Protein AF-A0A7X9FEA0-F1 (afdb_monomer)

Structure (mmCIF, N/CA/C/O backbone):
data_AF-A0A7X9FEA0-F1
#
_entry.id   AF-A0A7X9FEA0-F1
#
loop_
_atom_site.group_PDB
_atom_site.id
_atom_site.type_symbol
_atom_site.label_atom_id
_atom_site.label_alt_id
_atom_site.label_comp_id
_atom_site.label_asym_id
_atom_site.label_entity_id
_atom_site.label_seq_id
_atom_site.pdbx_PDB_ins_code
_atom_site.Cartn_x
_atom_site.Cartn_y
_atom_site.Cartn_z
_atom_site.occupancy
_atom_site.B_iso_or_equiv
_atom_site.auth_seq_id
_atom_site.auth_comp_id
_atom_site.auth_asym_id
_atom_site.auth_atom_id
_atom_site.pdbx_PDB_model_num
ATOM 1 N N . MET A 1 1 ? 1.016 -10.503 10.203 1.00 62.09 1 MET A N 1
ATOM 2 C CA . MET A 1 1 ? 0.567 -9.404 11.092 1.00 62.09 1 MET A CA 1
ATOM 3 C C . MET A 1 1 ? 0.680 -8.051 10.406 1.00 62.09 1 MET A C 1
ATOM 5 O O . MET A 1 1 ? -0.336 -7.393 10.295 1.00 62.09 1 MET A O 1
ATOM 9 N N . GLN A 1 2 ? 1.850 -7.650 9.899 1.00 76.12 2 GLN A N 1
ATOM 10 C CA . GLN A 1 2 ? 2.017 -6.347 9.227 1.00 76.12 2 GLN A CA 1
ATOM 11 C C . GLN A 1 2 ? 1.149 -6.171 7.979 1.00 76.12 2 GLN A C 1
ATOM 13 O O . GLN A 1 2 ? 0.553 -5.117 7.815 1.00 76.12 2 GLN A O 1
ATOM 18 N N . ASP A 1 3 ? 0.998 -7.224 7.176 1.00 82.25 3 ASP A N 1
ATOM 19 C CA . ASP A 1 3 ? 0.080 -7.232 6.031 1.00 82.25 3 ASP A CA 1
ATOM 20 C C . ASP A 1 3 ? -1.363 -6.866 6.435 1.00 82.25 3 ASP A C 1
ATOM 22 O O . ASP A 1 3 ? -1.995 -6.020 5.815 1.00 82.25 3 ASP A O 1
ATOM 26 N N . ARG A 1 4 ? -1.839 -7.370 7.583 1.00 89.94 4 ARG A N 1
ATOM 27 C CA . ARG A 1 4 ? -3.163 -7.013 8.123 1.00 89.94 4 ARG A CA 1
ATOM 28 C C . ARG A 1 4 ? -3.251 -5.553 8.556 1.00 89.94 4 ARG A C 1
ATOM 30 O O . ARG A 1 4 ? -4.278 -4.920 8.350 1.00 89.94 4 ARG A O 1
ATOM 37 N N . ILE A 1 5 ? -2.184 -5.010 9.143 1.00 91.25 5 ILE A N 1
ATOM 38 C CA . ILE A 1 5 ? -2.122 -3.586 9.504 1.00 91.25 5 ILE A CA 1
ATOM 39 C C . ILE A 1 5 ? -2.152 -2.732 8.232 1.00 91.25 5 ILE A C 1
ATOM 41 O O . ILE A 1 5 ? -2.882 -1.745 8.189 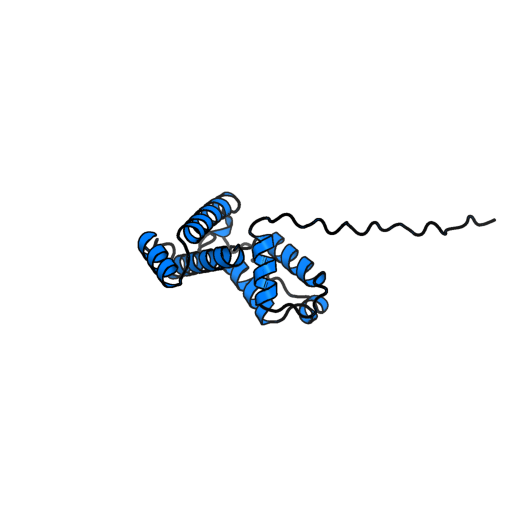1.00 91.25 5 ILE A O 1
ATOM 45 N N . LEU A 1 6 ? -1.425 -3.129 7.182 1.00 90.56 6 LEU A N 1
ATOM 46 C CA . LEU A 1 6 ? -1.459 -2.448 5.888 1.00 90.56 6 LEU A CA 1
ATOM 47 C C . LEU A 1 6 ? -2.860 -2.475 5.272 1.00 90.56 6 LEU A C 1
ATOM 49 O O . LEU A 1 6 ? -3.318 -1.454 4.770 1.00 90.56 6 LEU A O 1
ATOM 53 N N . GLU A 1 7 ? -3.564 -3.604 5.340 1.00 92.12 7 GLU A N 1
ATOM 54 C CA . GLU A 1 7 ? -4.946 -3.702 4.858 1.00 92.12 7 GLU A CA 1
ATOM 55 C C . GLU A 1 7 ? -5.879 -2.728 5.584 1.00 92.12 7 GLU A C 1
ATOM 57 O O . GLU A 1 7 ? -6.656 -2.027 4.930 1.00 92.12 7 GLU A O 1
ATOM 62 N N . ILE A 1 8 ? -5.749 -2.608 6.910 1.00 93.75 8 ILE A N 1
ATOM 63 C CA . ILE A 1 8 ? -6.498 -1.618 7.692 1.00 93.75 8 ILE A CA 1
ATOM 64 C C . ILE A 1 8 ? -6.130 -0.202 7.242 1.00 93.75 8 ILE A C 1
ATOM 66 O O . ILE A 1 8 ? -7.011 0.601 6.959 1.00 93.75 8 ILE A O 1
ATOM 70 N N . VAL A 1 9 ? -4.842 0.115 7.120 1.00 91.75 9 VAL A N 1
ATOM 71 C CA . VAL A 1 9 ? -4.368 1.435 6.676 1.00 91.75 9 VAL A CA 1
ATOM 72 C C . VAL A 1 9 ? -4.924 1.798 5.295 1.00 91.75 9 VAL A C 1
ATOM 74 O O . VAL A 1 9 ? -5.406 2.913 5.093 1.00 91.75 9 VAL A O 1
ATOM 77 N N . VAL A 1 10 ? -4.900 0.861 4.345 1.00 91.31 10 VAL A N 1
ATOM 78 C CA . VAL A 1 10 ? -5.461 1.054 3.001 1.00 91.31 10 VAL A CA 1
ATOM 79 C C . VAL A 1 10 ? -6.966 1.302 3.077 1.00 91.31 10 VAL A C 1
ATOM 81 O O . VAL A 1 10 ? -7.462 2.208 2.404 1.00 91.31 10 VAL A O 1
ATOM 84 N N . TYR A 1 11 ? -7.690 0.552 3.912 1.00 92.12 11 TYR A N 1
ATOM 85 C CA . TYR A 1 11 ? -9.113 0.786 4.158 1.00 92.12 11 TYR A CA 1
ATOM 86 C C . TYR A 1 11 ? -9.370 2.202 4.689 1.00 92.12 11 TYR A C 1
ATOM 88 O O . TYR A 1 11 ? -10.163 2.939 4.102 1.00 92.12 11 TYR A O 1
ATOM 96 N N . LEU A 1 12 ? -8.647 2.613 5.737 1.00 89.69 12 LEU A N 1
ATOM 97 C CA . LEU A 1 12 ? -8.781 3.939 6.345 1.00 89.69 12 LEU A CA 1
ATOM 98 C C . LEU A 1 12 ? -8.528 5.059 5.322 1.00 89.69 12 LEU A C 1
ATOM 100 O O . LEU A 1 12 ? -9.299 6.016 5.250 1.00 89.69 12 LEU A O 1
ATOM 104 N N . MET A 1 13 ? -7.488 4.925 4.494 1.00 86.12 13 MET A N 1
ATOM 105 C CA . MET A 1 13 ? -7.158 5.920 3.467 1.00 86.12 13 MET A CA 1
ATOM 106 C C . MET A 1 13 ? -8.194 6.004 2.348 1.00 86.12 13 MET A C 1
ATOM 108 O O . MET A 1 13 ? -8.484 7.100 1.864 1.00 86.12 13 MET A O 1
ATOM 112 N N . ASN A 1 14 ? -8.762 4.872 1.928 1.00 88.00 14 ASN A N 1
ATOM 113 C CA . ASN A 1 14 ? -9.837 4.868 0.936 1.00 88.00 14 ASN A CA 1
ATOM 114 C C . ASN A 1 14 ? -11.073 5.590 1.474 1.00 88.00 14 ASN A C 1
ATOM 116 O O . ASN A 1 14 ? -11.580 6.491 0.811 1.00 88.00 14 ASN A O 1
ATOM 120 N N . GLN A 1 15 ? -11.489 5.267 2.700 1.00 85.81 15 GLN A N 1
ATOM 121 C CA . GLN A 1 15 ? -12.619 5.927 3.350 1.00 85.81 15 GLN A CA 1
ATOM 122 C C . GLN A 1 15 ? -12.390 7.440 3.493 1.00 85.81 15 GLN A C 1
ATOM 124 O O . GLN A 1 15 ? -13.255 8.245 3.152 1.00 85.81 15 GLN A O 1
ATOM 129 N N . LEU A 1 16 ? -11.191 7.863 3.902 1.00 80.38 16 LEU A N 1
ATOM 130 C CA . LEU A 1 16 ? -10.872 9.287 4.022 1.00 80.38 16 LEU A CA 1
ATOM 131 C C . LEU A 1 16 ? -10.952 10.031 2.676 1.00 80.38 16 LEU A C 1
ATOM 133 O O . LEU A 1 16 ? -11.434 11.167 2.617 1.00 80.38 16 LEU A O 1
ATOM 137 N N . ASN A 1 17 ? -10.514 9.386 1.590 1.00 78.44 17 ASN A N 1
ATOM 138 C CA . ASN A 1 17 ? -10.607 9.928 0.235 1.00 78.44 17 ASN A CA 1
ATOM 139 C C . ASN A 1 17 ? -12.055 10.004 -0.274 1.00 78.44 17 ASN A C 1
ATOM 141 O O . ASN A 1 17 ? -12.432 11.011 -0.880 1.00 78.44 17 ASN A O 1
ATOM 145 N N . GLU A 1 18 ? -12.864 8.969 -0.033 1.00 80.44 18 GLU A N 1
ATOM 146 C CA . GLU A 1 18 ? -14.275 8.908 -0.443 1.00 80.44 18 GLU A CA 1
ATOM 147 C C . GLU A 1 18 ? -15.111 9.992 0.243 1.00 80.44 18 GLU A C 1
ATOM 149 O O . GLU A 1 18 ? -15.919 10.667 -0.400 1.00 80.44 18 GLU A O 1
ATOM 154 N N . HIS A 1 19 ? -14.846 10.239 1.524 1.00 74.44 19 HIS A N 1
ATOM 155 C CA . HIS A 1 19 ? -15.568 11.221 2.327 1.00 74.44 19 HIS A CA 1
ATOM 156 C C . HIS A 1 19 ? -14.976 12.642 2.265 1.00 74.44 19 HIS A C 1
ATOM 158 O O . HIS A 1 19 ? -15.375 13.509 3.040 1.00 74.44 19 HIS A O 1
ATOM 164 N N . GLN A 1 20 ? -14.072 12.927 1.317 1.00 64.31 20 GLN A N 1
ATOM 165 C CA . GLN A 1 20 ? -13.441 14.246 1.119 1.00 64.31 20 GLN A CA 1
ATOM 166 C C . GLN A 1 20 ? -12.767 14.814 2.381 1.00 64.31 20 GLN A C 1
ATOM 168 O O . GLN A 1 20 ? -12.786 16.022 2.612 1.00 64.31 20 GLN A O 1
ATOM 173 N N . GLY A 1 21 ? -12.182 13.957 3.217 1.00 59.28 21 GLY A N 1
ATOM 174 C CA . GLY A 1 21 ? -11.592 14.382 4.485 1.00 59.28 21 GLY A CA 1
ATOM 175 C C . GLY A 1 21 ? -12.606 14.631 5.608 1.00 59.28 21 GLY A C 1
ATOM 176 O O . 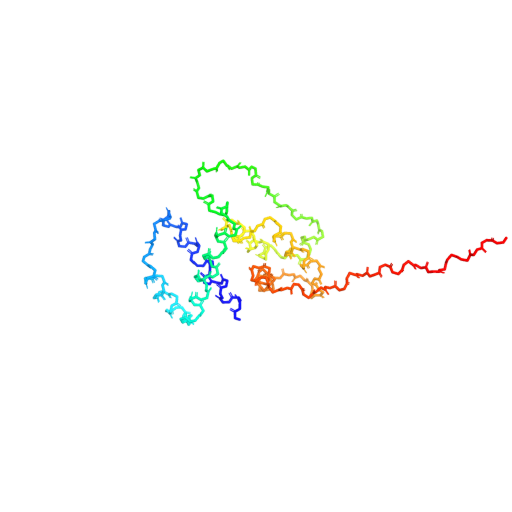GLY A 1 21 ? -12.187 14.977 6.712 1.00 59.28 21 GLY A O 1
ATOM 177 N N . ASN A 1 22 ? -13.913 14.434 5.378 1.00 58.06 22 ASN A N 1
ATOM 178 C CA . ASN A 1 22 ? -14.854 14.313 6.486 1.00 58.06 22 ASN A CA 1
ATOM 179 C C . ASN A 1 22 ? -14.548 13.014 7.220 1.00 58.06 22 ASN A C 1
ATOM 181 O O . ASN A 1 22 ? -14.571 11.931 6.636 1.00 58.06 22 ASN A O 1
ATOM 185 N N . LEU A 1 23 ? -14.261 13.142 8.509 1.00 56.97 23 LEU A N 1
ATOM 186 C CA . LEU A 1 23 ? -14.074 12.002 9.383 1.00 56.97 23 LEU A CA 1
ATOM 187 C C . LEU A 1 23 ? -15.432 11.305 9.518 1.00 56.97 23 LEU A C 1
ATOM 189 O O . LEU A 1 23 ? -16.291 11.755 10.279 1.00 56.97 23 LEU A O 1
ATOM 193 N N . VAL A 1 24 ? -15.628 10.214 8.772 1.00 63.56 24 VAL A N 1
ATOM 194 C CA . VAL A 1 24 ? -16.516 9.133 9.224 1.00 63.56 24 VAL A CA 1
ATOM 195 C C . VAL A 1 24 ? -16.146 8.859 10.676 1.00 63.56 24 VAL A C 1
ATOM 197 O O . VAL A 1 24 ? -14.961 8.920 11.027 1.00 63.56 24 VAL A O 1
ATOM 200 N N . SER A 1 25 ? -17.141 8.640 11.539 1.00 72.81 25 SER A N 1
ATOM 201 C CA . SER A 1 25 ? -16.849 8.441 12.956 1.00 72.81 25 SER A CA 1
AT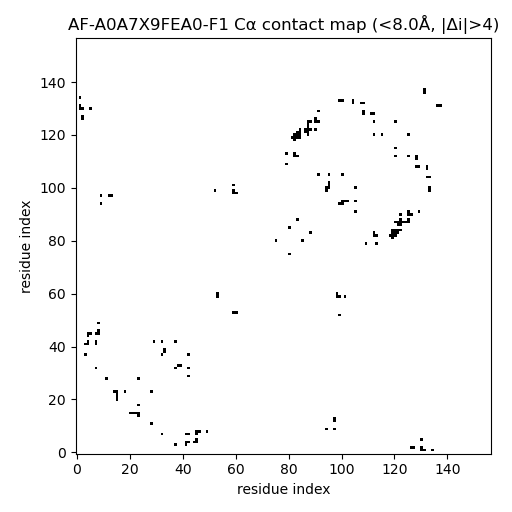OM 202 C C . SER A 1 25 ? -15.823 7.318 13.089 1.00 72.81 25 SER A C 1
ATOM 204 O O . SER A 1 25 ? -16.010 6.235 12.536 1.00 72.81 25 SER A O 1
ATOM 206 N N . ILE A 1 26 ? -14.727 7.571 13.811 1.00 75.75 26 ILE A N 1
ATOM 207 C CA . ILE A 1 26 ? -13.694 6.561 14.089 1.00 75.75 26 ILE A CA 1
ATOM 208 C C . ILE A 1 26 ? -14.345 5.289 14.657 1.00 75.75 26 ILE A C 1
ATOM 210 O O . ILE A 1 26 ? -13.899 4.182 14.358 1.00 75.75 26 ILE A O 1
ATOM 214 N N . ASP A 1 27 ? -15.441 5.446 15.407 1.00 79.94 27 ASP A N 1
ATOM 215 C CA . ASP A 1 27 ? -16.240 4.344 15.939 1.00 79.94 27 ASP A CA 1
ATOM 216 C C . ASP A 1 27 ? -16.931 3.513 14.845 1.00 79.94 27 ASP A C 1
ATOM 218 O O . ASP A 1 27 ? -16.956 2.288 14.945 1.00 79.94 27 ASP A O 1
ATOM 222 N N . GLU A 1 28 ? -17.454 4.145 13.789 1.00 85.81 28 GLU A N 1
ATOM 223 C CA . GLU A 1 28 ? -18.081 3.451 12.653 1.00 85.81 28 GLU A CA 1
ATOM 224 C C . GLU A 1 28 ? -17.031 2.664 11.863 1.00 85.81 28 GLU A C 1
ATOM 226 O O . GLU A 1 28 ? -17.182 1.461 11.659 1.00 85.81 28 GLU A O 1
ATOM 231 N N . MET A 1 29 ? -15.901 3.298 11.537 1.00 87.44 29 MET A N 1
ATOM 232 C CA . MET A 1 29 ? -14.799 2.629 10.835 1.00 87.44 29 MET A CA 1
ATOM 233 C C . MET A 1 29 ? -14.233 1.455 11.647 1.00 87.44 29 MET A C 1
ATOM 235 O O . MET A 1 29 ? -13.933 0.395 11.100 1.00 87.44 29 MET A O 1
ATOM 239 N N . SER A 1 30 ? -14.101 1.627 12.965 1.00 89.00 30 SER A N 1
ATOM 240 C CA . SER A 1 30 ? -13.634 0.571 13.866 1.00 89.00 30 SER A CA 1
ATOM 241 C C . SER A 1 30 ? -14.640 -0.578 13.963 1.00 89.00 30 SER A C 1
ATOM 243 O O . SER A 1 30 ? -14.236 -1.740 14.011 1.00 89.00 30 SER A O 1
ATOM 245 N N . ALA A 1 31 ? -15.945 -0.286 13.967 1.00 90.00 31 ALA A N 1
ATOM 246 C CA . ALA A 1 31 ? -16.992 -1.304 13.945 1.00 90.00 31 ALA A CA 1
ATOM 247 C C . ALA A 1 31 ? -16.966 -2.120 12.643 1.00 90.00 31 ALA A C 1
ATOM 249 O O . ALA A 1 31 ? -17.027 -3.352 12.698 1.00 90.00 31 ALA A O 1
ATOM 250 N N . ASP A 1 32 ? -16.786 -1.460 11.497 1.00 91.75 32 ASP A N 1
ATOM 251 C CA . ASP A 1 32 ? -16.647 -2.126 10.201 1.00 91.75 32 ASP A CA 1
ATOM 252 C C . ASP A 1 32 ? -15.425 -3.048 10.182 1.00 91.75 32 ASP A C 1
ATOM 254 O O . ASP A 1 32 ? -15.545 -4.231 9.861 1.00 91.75 32 ASP A O 1
ATOM 258 N N . LEU A 1 33 ? -14.261 -2.560 10.618 1.00 93.44 33 LEU A N 1
ATOM 259 C CA . LEU A 1 33 ? -13.029 -3.353 10.692 1.00 93.44 33 LEU A CA 1
ATOM 260 C C . LEU A 1 33 ? -13.171 -4.569 11.624 1.00 93.44 33 LEU A C 1
ATOM 262 O O . LEU A 1 33 ? -12.725 -5.670 11.292 1.00 93.44 33 LEU A O 1
ATOM 266 N N . ARG A 1 34 ? -13.853 -4.417 12.764 1.00 94.12 34 ARG A N 1
ATOM 267 C CA . ARG A 1 34 ? -14.179 -5.551 13.645 1.00 94.12 34 ARG A CA 1
ATOM 268 C C . ARG A 1 34 ? -15.072 -6.571 12.943 1.00 94.12 34 ARG A C 1
ATOM 270 O O . ARG A 1 34 ? -14.838 -7.770 13.075 1.00 94.12 34 ARG A O 1
ATOM 277 N N . SER A 1 35 ? -16.059 -6.116 12.167 1.00 94.19 35 SER A N 1
ATOM 278 C CA . SER A 1 35 ? -16.944 -7.001 11.393 1.00 94.19 35 SER A CA 1
ATOM 279 C C . SER A 1 35 ? -16.200 -7.775 10.294 1.00 94.19 35 SER A C 1
ATOM 281 O O . SER A 1 35 ? -16.546 -8.919 10.008 1.00 94.19 35 SER A O 1
ATOM 283 N N . MET A 1 36 ? -15.123 -7.197 9.752 1.00 93.19 36 MET A N 1
ATOM 284 C CA . MET A 1 36 ? -14.205 -7.848 8.808 1.00 93.19 36 MET A CA 1
ATOM 285 C C . MET A 1 36 ? -13.242 -8.841 9.487 1.00 93.19 36 MET A C 1
ATOM 287 O O . MET A 1 36 ? -12.487 -9.535 8.808 1.00 93.19 36 MET A O 1
ATOM 291 N N . GLY A 1 37 ? -13.266 -8.943 10.821 1.00 94.31 37 GLY A N 1
ATOM 292 C CA . GLY A 1 37 ? -12.462 -9.890 11.594 1.00 94.31 37 GLY A CA 1
ATOM 293 C C . GLY A 1 37 ? -11.088 -9.367 12.020 1.00 94.31 37 GLY A C 1
ATOM 294 O O . GLY A 1 37 ? -10.196 -10.176 12.302 1.00 94.31 37 GLY A O 1
ATOM 295 N N . PHE A 1 38 ? -10.879 -8.047 12.045 1.00 94.56 38 PHE A N 1
ATOM 296 C CA . PHE A 1 38 ? -9.686 -7.439 12.643 1.00 94.56 38 PHE A CA 1
ATOM 297 C C . PHE A 1 38 ? -9.835 -7.294 14.160 1.00 94.56 38 PHE A C 1
ATOM 299 O O . PHE A 1 38 ? -10.920 -7.044 14.687 1.00 94.56 38 PHE A O 1
ATOM 306 N N . THR A 1 39 ? -8.725 -7.459 14.870 1.00 94.44 39 THR A N 1
ATOM 307 C CA . THR A 1 39 ? -8.662 -7.294 16.325 1.00 94.44 39 THR A CA 1
ATOM 308 C C . THR A 1 39 ? -8.448 -5.833 16.713 1.00 94.44 39 THR A C 1
ATOM 310 O O . THR A 1 39 ? -7.837 -5.064 15.972 1.00 94.44 39 THR A O 1
ATOM 313 N N . ASP A 1 40 ? -8.868 -5.456 17.922 1.00 92.44 40 ASP A N 1
ATOM 314 C CA . ASP A 1 40 ? -8.662 -4.095 18.444 1.00 92.44 40 ASP A CA 1
ATOM 315 C C . ASP A 1 40 ? -7.188 -3.678 18.481 1.00 92.44 40 ASP A C 1
ATOM 317 O O . ASP A 1 40 ? -6.860 -2.521 18.228 1.00 92.44 40 ASP A O 1
ATOM 321 N N . ASN A 1 41 ? -6.286 -4.629 18.733 1.00 92.56 41 ASN A N 1
ATOM 322 C CA . ASN A 1 41 ? -4.848 -4.374 18.714 1.00 92.56 41 ASN A CA 1
ATOM 323 C C . ASN A 1 41 ? -4.342 -4.045 17.302 1.00 92.56 41 ASN A C 1
ATOM 325 O O . ASN A 1 41 ? -3.518 -3.143 17.148 1.00 92.56 41 ASN A O 1
ATOM 329 N N . GLU A 1 42 ? -4.821 -4.749 16.271 1.00 93.31 42 GLU A N 1
ATOM 330 C CA . GLU A 1 42 ? -4.472 -4.461 14.872 1.00 93.31 42 GLU A CA 1
ATOM 331 C C . GLU A 1 42 ? -5.019 -3.096 14.441 1.00 93.31 42 GLU A C 1
ATOM 333 O O . GLU A 1 42 ? -4.279 -2.297 13.868 1.00 93.31 42 GLU A O 1
ATOM 338 N N . ILE A 1 43 ? -6.276 -2.803 14.787 1.00 93.25 43 ILE A N 1
ATOM 339 C CA . ILE A 1 43 ? -6.937 -1.527 14.486 1.00 93.25 43 ILE A CA 1
ATOM 340 C C . ILE A 1 43 ? -6.189 -0.370 15.157 1.00 93.25 43 ILE A C 1
ATOM 342 O O . ILE A 1 43 ? -5.794 0.585 14.488 1.00 93.25 43 ILE A O 1
ATOM 346 N N . SER A 1 44 ? -5.913 -0.472 16.460 1.00 91.44 44 SER A N 1
ATOM 347 C CA . SER A 1 44 ? -5.166 0.554 17.194 1.00 91.44 44 SER A CA 1
ATOM 348 C C . SER A 1 44 ? -3.760 0.757 16.627 1.00 91.44 44 SER A C 1
ATOM 350 O O . SER A 1 44 ? -3.318 1.897 16.501 1.00 91.44 44 SER A O 1
ATOM 352 N N . SER A 1 45 ? -3.062 -0.323 16.261 1.00 91.44 45 SER A N 1
ATOM 353 C CA . SER A 1 45 ? -1.719 -0.238 15.671 1.00 91.44 45 SER A CA 1
ATOM 354 C C . SER A 1 45 ? -1.738 0.482 14.323 1.00 91.44 45 SER A C 1
ATOM 356 O O . SER A 1 45 ? -0.857 1.296 14.053 1.00 91.44 45 SER A O 1
ATOM 358 N N . ALA A 1 46 ? -2.756 0.225 13.496 1.00 91.44 46 ALA A N 1
ATOM 359 C CA . ALA A 1 46 ? -2.936 0.894 12.212 1.00 91.44 46 ALA A CA 1
ATOM 360 C C . ALA A 1 46 ? -3.179 2.399 12.378 1.00 91.44 46 ALA A C 1
ATOM 362 O O . ALA A 1 46 ? -2.536 3.192 11.694 1.00 91.44 46 ALA A O 1
ATOM 363 N N . TYR A 1 47 ? -4.034 2.805 13.324 1.00 90.50 47 TYR A N 1
ATOM 364 C CA . TYR A 1 47 ? -4.245 4.223 13.634 1.00 90.50 47 TYR A CA 1
ATOM 365 C C . TYR A 1 47 ? -2.966 4.905 14.123 1.00 90.50 47 TYR A C 1
ATOM 367 O O . TYR A 1 47 ? -2.631 5.988 13.647 1.00 90.50 47 TYR A O 1
ATOM 375 N N . THR A 1 48 ? -2.226 4.277 15.042 1.00 90.12 48 THR A N 1
ATOM 376 C CA . THR A 1 48 ? -0.955 4.825 15.537 1.00 90.12 48 THR A CA 1
ATOM 377 C C . THR A 1 48 ? 0.068 4.980 14.416 1.00 90.12 48 THR A C 1
ATOM 379 O O . THR A 1 48 ? 0.707 6.026 14.318 1.00 90.12 48 THR A O 1
ATOM 382 N N . TRP A 1 49 ? 0.210 3.969 13.556 1.00 90.12 49 TRP A N 1
ATOM 383 C CA . TRP A 1 49 ? 1.110 4.053 12.410 1.00 90.12 49 TRP A CA 1
ATOM 384 C C . TRP A 1 49 ? 0.694 5.171 11.452 1.00 90.12 49 TRP A C 1
ATOM 386 O O . TRP A 1 49 ? 1.539 5.956 11.035 1.00 90.12 49 TRP A O 1
ATOM 396 N N . LEU A 1 50 ? -0.602 5.287 11.154 1.00 87.44 50 LEU A N 1
ATOM 397 C CA . LEU A 1 50 ? -1.124 6.287 10.228 1.00 87.44 50 LEU A CA 1
ATOM 398 C C . LEU A 1 50 ? -0.873 7.716 10.731 1.00 87.44 50 LEU A C 1
ATOM 400 O O . LEU A 1 50 ? -0.425 8.564 9.964 1.00 87.44 50 LEU A O 1
ATOM 404 N N . LEU A 1 51 ? -1.107 7.971 12.025 1.00 86.12 51 LEU A N 1
ATOM 405 C CA . LEU A 1 51 ? -0.808 9.260 12.655 1.00 86.12 51 LEU A CA 1
ATOM 406 C C . LEU A 1 51 ? 0.677 9.614 12.530 1.00 86.12 51 LEU A C 1
ATOM 408 O O . LEU A 1 51 ? 1.001 10.708 12.075 1.00 86.12 51 LEU A O 1
ATOM 412 N N . LYS A 1 52 ? 1.569 8.672 12.858 1.00 86.25 52 LYS A N 1
ATOM 413 C CA . LYS A 1 52 ? 3.018 8.871 12.737 1.00 86.25 52 LYS A CA 1
ATOM 414 C C . LYS A 1 52 ? 3.441 9.130 11.286 1.00 86.25 52 LYS A C 1
ATOM 416 O O . LYS A 1 52 ? 4.207 10.049 11.023 1.00 86.25 52 LYS A O 1
ATOM 421 N N . HIS A 1 53 ? 2.914 8.357 10.336 1.00 84.56 53 HIS A N 1
ATOM 422 C CA . HIS A 1 53 ? 3.221 8.519 8.911 1.00 84.56 53 HIS A CA 1
ATOM 423 C C . HIS A 1 53 ? 2.868 9.923 8.406 1.00 84.56 53 HIS A C 1
ATOM 425 O O . HIS A 1 53 ? 3.610 10.509 7.620 1.00 84.56 53 HIS A O 1
ATOM 431 N N . PHE A 1 54 ? 1.762 10.495 8.884 1.00 78.75 54 PHE A N 1
ATOM 432 C CA . PHE A 1 54 ? 1.383 11.866 8.545 1.00 78.75 54 PHE A CA 1
ATOM 433 C C . PHE A 1 54 ? 2.266 12.934 9.194 1.00 78.75 54 PHE A C 1
ATOM 435 O O . PHE A 1 54 ? 2.479 13.981 8.582 1.00 78.75 54 PHE A O 1
ATOM 442 N N . GLU A 1 55 ? 2.781 12.689 10.399 1.00 81.75 55 GLU A N 1
ATOM 443 C CA . GLU A 1 55 ? 3.758 13.575 11.042 1.00 81.75 55 GLU A CA 1
ATOM 444 C C . GLU A 1 55 ? 5.095 13.576 10.287 1.00 81.75 55 GLU A C 1
ATOM 446 O O . GLU A 1 55 ? 5.654 14.644 10.031 1.00 81.75 55 GLU A O 1
ATOM 451 N N . ASP A 1 56 ? 5.569 12.395 9.878 1.00 79.19 56 ASP A N 1
ATOM 452 C CA . ASP A 1 56 ? 6.843 12.217 9.174 1.00 79.19 56 ASP A CA 1
ATOM 453 C C . ASP A 1 56 ? 6.776 12.718 7.715 1.00 79.19 56 ASP A C 1
ATOM 455 O O . ASP A 1 56 ? 7.746 13.272 7.188 1.00 79.19 56 ASP A O 1
ATOM 459 N N . TYR A 1 57 ? 5.617 12.576 7.060 1.00 73.25 57 TYR A N 1
ATOM 460 C CA . TYR A 1 57 ? 5.410 12.937 5.654 1.00 73.25 57 TYR A CA 1
ATOM 461 C C . TYR A 1 57 ? 4.187 13.849 5.464 1.00 73.25 57 TYR A C 1
ATOM 463 O O . TYR A 1 57 ? 3.195 13.435 4.857 1.00 73.25 57 TYR A O 1
ATOM 471 N N . PRO A 1 58 ? 4.238 15.123 5.886 1.00 64.50 58 PRO A N 1
ATOM 472 C CA . PRO A 1 58 ? 3.089 16.032 5.832 1.00 64.50 58 PRO A CA 1
ATOM 473 C C . PRO A 1 58 ? 2.593 16.324 4.403 1.00 64.50 58 PRO A C 1
ATOM 475 O O . PRO A 1 58 ? 1.415 16.616 4.196 1.00 64.50 58 PRO A O 1
ATOM 478 N N . ASP A 1 59 ? 3.458 16.197 3.391 1.00 62.59 59 ASP A N 1
ATOM 479 C CA . ASP A 1 59 ? 3.077 16.359 1.980 1.00 62.59 59 ASP A CA 1
ATOM 480 C C . ASP A 1 59 ? 2.321 15.138 1.403 1.00 62.59 59 ASP A C 1
ATOM 482 O O . ASP A 1 59 ? 1.799 15.208 0.286 1.00 62.59 59 ASP A O 1
ATOM 486 N N . SER A 1 60 ? 2.206 14.029 2.150 1.00 60.16 60 SER A N 1
ATOM 487 C CA . SER A 1 60 ? 1.370 12.874 1.771 1.00 60.16 60 SER A CA 1
ATOM 488 C C . SER A 1 60 ? -0.125 13.228 1.707 1.00 60.16 60 SER A C 1
ATOM 490 O O . SER A 1 60 ? -0.866 12.625 0.930 1.00 60.16 60 SER A O 1
ATOM 492 N N . PHE A 1 61 ? -0.551 14.276 2.425 1.00 52.28 61 PHE A N 1
ATOM 493 C CA . PHE A 1 61 ? -1.923 14.786 2.470 1.00 52.28 61 PHE A CA 1
ATOM 494 C C . PHE A 1 61 ? -2.224 15.841 1.397 1.00 52.28 61 PHE A C 1
ATOM 496 O O . PHE A 1 61 ? -3.046 16.728 1.616 1.00 52.28 61 PHE A O 1
ATOM 503 N N . ALA A 1 62 ? -1.603 15.796 0.214 1.00 50.16 62 ALA A N 1
ATOM 504 C CA . ALA A 1 62 ? -2.003 16.671 -0.895 1.00 50.16 62 ALA A CA 1
ATOM 505 C C . ALA A 1 62 ? -3.384 16.267 -1.476 1.00 50.16 62 ALA A C 1
ATOM 507 O O . ALA A 1 62 ? -3.546 16.031 -2.677 1.00 50.16 62 ALA A O 1
ATOM 508 N N . ILE A 1 63 ? -4.399 16.196 -0.611 1.00 46.28 63 ILE A N 1
ATOM 509 C CA . ILE A 1 63 ? -5.815 16.280 -0.918 1.00 46.28 63 ILE A CA 1
ATOM 510 C C . ILE A 1 63 ? -6.032 17.690 -1.471 1.00 46.28 63 ILE A C 1
ATOM 512 O O . ILE A 1 63 ? -6.128 18.664 -0.735 1.00 46.28 63 ILE A O 1
ATOM 516 N N . LYS A 1 64 ? -6.019 17.780 -2.805 1.00 43.97 64 LYS A N 1
ATOM 517 C CA . LYS A 1 64 ? -6.484 18.910 -3.627 1.00 43.97 64 LYS A CA 1
ATOM 518 C C . LYS A 1 64 ? -6.156 20.305 -3.061 1.00 43.97 64 LYS A C 1
ATOM 520 O O . LYS A 1 64 ? -7.010 20.941 -2.455 1.00 43.97 64 LYS A O 1
ATOM 525 N N . GLY A 1 65 ? -4.978 20.853 -3.367 1.00 40.00 65 GLY A N 1
ATOM 526 C CA . GLY A 1 65 ? -4.808 22.309 -3.230 1.00 40.00 65 GLY A CA 1
ATOM 527 C C . GLY A 1 65 ? -3.385 22.847 -3.258 1.00 40.00 65 GLY A C 1
ATOM 528 O O . GLY A 1 65 ? -3.169 23.936 -3.778 1.00 40.00 65 GLY A O 1
ATOM 529 N N . LYS A 1 66 ? -2.399 22.094 -2.768 1.00 38.28 66 LYS A N 1
ATOM 530 C CA . LYS A 1 66 ? -0.993 22.394 -3.061 1.00 38.28 66 LYS A CA 1
ATOM 531 C C . LYS A 1 66 ? -0.697 21.853 -4.448 1.00 38.28 66 LYS A C 1
ATOM 533 O O . LYS A 1 66 ? -1.145 20.753 -4.773 1.00 38.28 66 LYS A O 1
ATOM 538 N N . GLU A 1 67 ? -0.035 22.665 -5.265 1.00 38.97 67 GLU A N 1
ATOM 539 C CA . GLU A 1 67 ? 0.242 22.379 -6.666 1.00 38.97 67 GLU A CA 1
ATOM 540 C C . GLU A 1 67 ? 0.595 20.911 -6.878 1.00 38.97 67 GLU A C 1
ATOM 542 O O . GLU A 1 67 ? 1.347 20.318 -6.102 1.00 38.97 67 GLU A O 1
ATOM 547 N N . ILE A 1 68 ? 0.049 20.335 -7.948 1.00 45.41 68 ILE A N 1
ATOM 548 C CA . ILE A 1 68 ? 0.518 19.083 -8.530 1.00 45.41 68 ILE A CA 1
ATOM 549 C C . ILE A 1 68 ? 1.953 19.362 -9.002 1.00 45.41 68 ILE A C 1
ATOM 551 O O . ILE A 1 68 ? 2.215 19.540 -10.188 1.00 45.41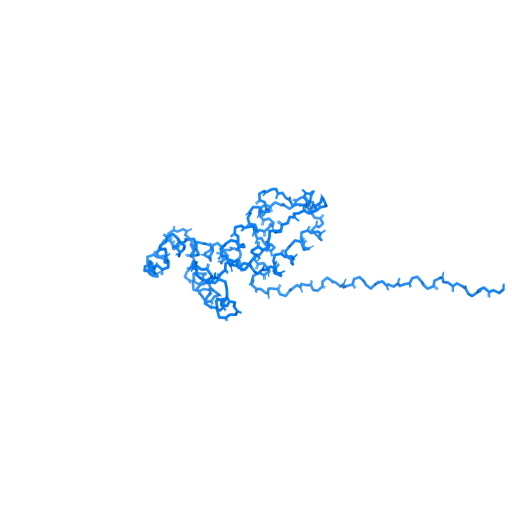 68 ILE A O 1
ATOM 555 N N . GLY A 1 69 ? 2.889 19.486 -8.063 1.00 43.31 69 GLY A N 1
ATOM 556 C CA . GLY A 1 69 ? 4.309 19.537 -8.315 1.00 43.31 69 GLY A CA 1
ATOM 557 C C . GLY A 1 69 ? 4.614 18.214 -8.973 1.00 43.31 69 GLY A C 1
ATOM 558 O O . GLY A 1 69 ? 4.570 17.190 -8.301 1.00 43.31 69 GLY A O 1
ATOM 559 N N . LYS A 1 70 ? 4.734 18.253 -10.307 1.00 46.28 70 LYS A N 1
ATOM 560 C CA . LYS A 1 70 ? 5.043 17.154 -11.229 1.00 46.28 70 LYS A CA 1
ATOM 561 C C . LYS A 1 70 ? 5.020 15.798 -10.518 1.00 46.28 70 LYS A C 1
ATOM 563 O O . LYS A 1 70 ? 6.074 15.323 -10.101 1.00 46.28 70 LYS A O 1
ATOM 568 N N . ARG A 1 71 ? 3.831 15.194 -10.335 1.00 58.47 71 ARG A N 1
ATOM 569 C CA . ARG A 1 71 ? 3.752 13.796 -9.882 1.00 58.47 71 ARG A CA 1
ATOM 570 C C . ARG A 1 71 ? 4.555 12.995 -10.896 1.00 58.47 71 ARG A C 1
ATOM 572 O O . ARG A 1 71 ? 4.107 12.814 -12.025 1.00 58.47 71 ARG A O 1
ATOM 579 N N . SER A 1 72 ? 5.778 12.629 -10.524 1.00 64.81 72 SER A N 1
ATOM 580 C CA . SER A 1 72 ? 6.648 11.843 -11.382 1.00 64.81 72 SER A CA 1
ATOM 581 C C . SER A 1 72 ? 5.931 10.530 -11.651 1.00 64.81 72 SER A C 1
ATOM 583 O O . SER A 1 72 ? 5.520 9.840 -10.714 1.00 64.81 72 SER A O 1
ATOM 585 N N . ILE A 1 73 ? 5.702 10.234 -12.926 1.00 69.88 73 ILE A N 1
ATOM 586 C CA . ILE A 1 73 ? 5.113 8.969 -13.340 1.00 69.88 73 ILE A CA 1
ATOM 587 C C . ILE A 1 73 ? 6.280 8.000 -13.451 1.00 69.88 73 ILE A C 1
ATOM 589 O O . ILE A 1 73 ? 7.095 8.110 -14.368 1.00 69.88 73 ILE A O 1
ATOM 593 N N . ARG A 1 74 ? 6.383 7.068 -12.502 1.00 85.00 74 ARG A N 1
ATOM 594 C CA . ARG A 1 74 ? 7.350 5.977 -12.615 1.00 85.00 74 ARG A CA 1
ATOM 595 C C . ARG A 1 74 ? 6.905 5.059 -13.750 1.00 85.00 74 ARG A C 1
ATOM 597 O O . ARG A 1 74 ? 5.741 4.685 -13.825 1.00 85.00 74 ARG A O 1
ATOM 604 N N . VAL A 1 75 ? 7.832 4.716 -14.637 1.00 88.12 75 VAL A N 1
ATOM 605 C CA . VAL A 1 75 ? 7.622 3.746 -15.718 1.00 88.12 75 VAL A CA 1
ATOM 606 C C . VAL A 1 75 ? 8.582 2.593 -15.489 1.00 88.12 75 VAL A C 1
ATOM 608 O O . VAL A 1 75 ? 9.773 2.836 -15.313 1.00 88.12 75 VAL A O 1
ATOM 611 N N . LEU A 1 76 ? 8.074 1.359 -15.492 1.00 92.25 76 LEU A N 1
ATOM 612 C CA . LEU A 1 76 ? 8.912 0.167 -15.363 1.00 92.25 76 LEU A CA 1
ATOM 613 C C . LEU A 1 76 ? 9.806 -0.018 -16.595 1.00 92.25 76 LEU A C 1
ATOM 615 O O . LEU A 1 76 ? 9.328 0.049 -17.739 1.00 92.25 76 LEU A O 1
ATOM 619 N N . SER A 1 77 ? 11.077 -0.309 -16.341 1.00 93.50 77 SER A N 1
ATOM 620 C CA . SER A 1 77 ? 12.047 -0.814 -17.309 1.00 93.50 77 SER A CA 1
ATOM 621 C C . SER A 1 77 ? 11.663 -2.208 -17.810 1.00 93.50 77 SER A C 1
ATOM 623 O O . SER A 1 77 ? 10.835 -2.903 -17.215 1.00 93.50 77 SER A O 1
ATOM 625 N N . ASP A 1 78 ? 12.276 -2.649 -18.906 1.00 93.56 78 ASP A N 1
ATOM 626 C CA . ASP A 1 78 ? 11.979 -3.963 -19.487 1.00 93.56 78 ASP A CA 1
ATOM 627 C C . ASP A 1 78 ? 12.334 -5.123 -18.550 1.00 93.56 78 ASP A C 1
ATOM 629 O O . ASP A 1 78 ? 11.656 -6.151 -18.559 1.00 93.56 78 ASP A O 1
ATOM 633 N N . THR A 1 79 ? 13.376 -4.964 -17.730 1.00 91.62 79 THR A N 1
ATOM 634 C CA . THR A 1 79 ? 13.753 -5.950 -16.710 1.00 91.62 79 THR A CA 1
ATOM 635 C C . THR A 1 79 ? 12.697 -6.012 -15.615 1.00 91.62 79 THR A C 1
ATOM 637 O O . THR A 1 79 ? 12.212 -7.095 -15.293 1.00 91.62 79 THR A O 1
ATOM 640 N N . GLU A 1 80 ? 12.261 -4.857 -15.110 1.00 94.00 80 GLU A N 1
ATOM 641 C CA . GLU A 1 80 ? 11.238 -4.800 -14.065 1.00 94.00 80 GLU A CA 1
ATOM 642 C C . GLU A 1 80 ? 9.908 -5.395 -14.531 1.00 94.00 80 GLU A C 1
ATOM 644 O O . GLU A 1 80 ? 9.281 -6.142 -13.791 1.00 94.00 80 GLU A O 1
ATOM 649 N N . ARG A 1 81 ? 9.497 -5.150 -15.782 1.00 93.50 81 ARG A N 1
ATOM 650 C CA . ARG A 1 81 ? 8.258 -5.723 -16.345 1.00 93.50 81 ARG A CA 1
ATOM 651 C C . ARG A 1 81 ? 8.269 -7.245 -16.448 1.00 93.50 81 ARG A C 1
ATOM 653 O O . ARG A 1 81 ? 7.203 -7.849 -16.498 1.00 93.50 81 ARG A O 1
ATOM 660 N N . LYS A 1 82 ? 9.448 -7.863 -16.544 1.00 92.75 82 LYS A N 1
ATOM 661 C CA . LYS A 1 82 ? 9.583 -9.328 -16.556 1.00 92.75 82 LYS A CA 1
ATOM 662 C C . LYS A 1 82 ? 9.507 -9.920 -15.154 1.00 92.75 82 LYS A C 1
ATOM 664 O O . LYS A 1 82 ? 9.140 -11.080 -15.022 1.00 92.75 82 LYS A O 1
ATOM 669 N N . MET A 1 83 ? 9.868 -9.130 -14.147 1.00 93.94 83 MET A N 1
ATOM 670 C CA . MET A 1 83 ? 9.937 -9.552 -12.752 1.00 93.94 83 MET A CA 1
ATOM 671 C C . MET A 1 83 ? 8.697 -9.173 -11.953 1.00 93.94 83 MET A C 1
ATOM 673 O O . MET A 1 83 ? 8.394 -9.849 -10.987 1.00 93.94 83 MET A O 1
ATOM 677 N N . VAL A 1 84 ? 7.960 -8.132 -12.337 1.00 95.69 84 VAL A N 1
ATOM 678 C CA . VAL A 1 84 ? 6.786 -7.648 -11.604 1.00 95.69 84 VAL A CA 1
ATOM 679 C C . VAL A 1 84 ? 5.546 -7.832 -12.461 1.00 95.69 84 VAL A C 1
ATOM 681 O O . VAL A 1 84 ? 5.433 -7.267 -13.552 1.00 95.69 84 VAL A O 1
ATOM 684 N N . SER A 1 85 ? 4.589 -8.611 -11.960 1.00 96.38 85 SER A N 1
ATOM 685 C CA . SER A 1 85 ? 3.313 -8.792 -12.647 1.00 96.38 85 SER A CA 1
ATOM 686 C C . SER A 1 85 ? 2.529 -7.468 -12.737 1.00 96.38 85 SER A C 1
ATOM 688 O O . SER A 1 85 ? 2.649 -6.601 -11.864 1.00 96.38 85 SER A O 1
ATOM 690 N N . PRO A 1 86 ? 1.659 -7.291 -13.749 1.00 95.81 86 PRO A N 1
ATOM 691 C CA . PRO A 1 86 ? 0.840 -6.083 -13.859 1.00 95.81 86 PRO A CA 1
ATOM 692 C C . PRO A 1 86 ? -0.035 -5.823 -12.624 1.00 95.81 86 PRO A C 1
ATOM 694 O O . PRO A 1 86 ? -0.210 -4.671 -12.230 1.00 95.81 86 PRO A O 1
ATOM 697 N N . GLY A 1 87 ? -0.558 -6.884 -11.998 1.00 96.44 87 GLY A N 1
ATOM 698 C CA . GLY A 1 87 ? -1.349 -6.784 -10.770 1.00 96.44 87 GLY A CA 1
ATOM 699 C C . GLY A 1 87 ? -0.520 -6.275 -9.591 1.00 96.44 87 GLY A C 1
ATOM 700 O O . GLY A 1 87 ? -0.945 -5.349 -8.903 1.00 96.44 87 GLY A O 1
ATOM 701 N N . ALA A 1 88 ? 0.683 -6.826 -9.403 1.00 96.38 88 ALA A N 1
ATOM 702 C CA . ALA A 1 88 ? 1.613 -6.395 -8.362 1.00 96.38 88 ALA A CA 1
ATOM 703 C C . ALA A 1 88 ? 1.979 -4.914 -8.516 1.00 96.38 88 ALA A C 1
ATOM 705 O O . ALA A 1 88 ? 1.884 -4.132 -7.571 1.00 96.38 88 ALA A O 1
ATOM 706 N N . TYR A 1 89 ? 2.322 -4.495 -9.736 1.00 95.56 89 TYR A N 1
ATOM 707 C CA . TYR A 1 89 ? 2.635 -3.094 -9.993 1.00 95.56 89 TYR A CA 1
ATOM 708 C C . TYR A 1 89 ? 1.425 -2.174 -9.774 1.00 95.56 89 TYR A C 1
ATOM 710 O O . TYR A 1 89 ? 1.562 -1.092 -9.204 1.00 95.56 89 TYR A O 1
ATOM 718 N N . GLY A 1 90 ? 0.226 -2.618 -10.165 1.00 94.88 90 GLY A N 1
ATOM 719 C CA . GLY A 1 90 ? -1.021 -1.901 -9.904 1.00 94.88 90 GLY A CA 1
ATOM 720 C C . GLY A 1 90 ? -1.270 -1.667 -8.412 1.00 94.88 90 GLY A C 1
ATOM 721 O O . GLY A 1 90 ? -1.640 -0.560 -8.022 1.00 94.88 90 GLY A O 1
ATOM 722 N N . TYR A 1 91 ? -0.996 -2.668 -7.573 1.00 95.06 91 TYR A N 1
ATOM 723 C CA . TYR A 1 91 ? -1.074 -2.528 -6.120 1.00 95.06 91 TYR A CA 1
ATOM 724 C C . TYR A 1 91 ? -0.074 -1.487 -5.586 1.00 95.06 91 TYR A C 1
ATOM 726 O O . TYR A 1 91 ? -0.443 -0.607 -4.808 1.00 95.06 91 TYR A O 1
ATOM 734 N N . LEU A 1 92 ? 1.171 -1.496 -6.072 1.00 93.25 92 LEU A N 1
ATOM 735 C CA . LEU A 1 92 ? 2.179 -0.509 -5.670 1.00 93.25 92 LEU A CA 1
ATOM 736 C C . LEU A 1 92 ? 1.775 0.928 -6.055 1.00 93.25 92 LEU A C 1
ATOM 738 O O . LEU A 1 92 ? 1.934 1.870 -5.272 1.00 93.25 92 LEU A O 1
ATOM 742 N N . LEU A 1 93 ? 1.184 1.096 -7.241 1.00 91.31 93 LEU A N 1
ATOM 743 C CA . LEU A 1 93 ? 0.624 2.373 -7.683 1.00 91.31 93 LEU A CA 1
ATOM 744 C C . LEU A 1 93 ? -0.570 2.815 -6.831 1.00 91.31 93 LEU A C 1
ATOM 746 O O . LEU A 1 93 ? -0.711 4.010 -6.572 1.00 91.31 93 LEU A O 1
ATOM 750 N N . GLN A 1 94 ? -1.416 1.887 -6.376 1.00 91.31 94 GLN A N 1
ATOM 751 C CA . GLN A 1 94 ? -2.513 2.198 -5.459 1.00 91.31 94 GLN A CA 1
ATOM 752 C C . GLN A 1 94 ? -1.974 2.809 -4.163 1.00 91.31 94 GLN A C 1
ATOM 754 O O . GLN A 1 94 ? -2.410 3.894 -3.780 1.00 91.31 94 GLN A O 1
ATOM 759 N N . LEU A 1 95 ? -0.978 2.178 -3.535 1.00 91.62 95 LEU A N 1
ATOM 760 C CA . LEU A 1 95 ? -0.350 2.697 -2.316 1.00 91.62 95 LEU A CA 1
ATOM 761 C C . LEU A 1 95 ? 0.275 4.083 -2.536 1.00 91.62 95 LEU A C 1
ATOM 763 O O . LEU A 1 95 ? 0.112 4.984 -1.711 1.00 91.62 95 LEU A O 1
ATOM 767 N N . ARG A 1 96 ? 0.937 4.292 -3.681 1.00 88.00 96 ARG A N 1
ATOM 768 C CA . ARG A 1 96 ? 1.494 5.600 -4.056 1.00 88.00 96 ARG A CA 1
ATOM 769 C C . ARG A 1 96 ? 0.412 6.664 -4.245 1.00 88.00 96 ARG A C 1
ATOM 771 O O . ARG A 1 96 ? 0.589 7.797 -3.807 1.00 88.00 96 ARG A O 1
ATOM 778 N N . ASN A 1 97 ? -0.702 6.314 -4.883 1.00 85.12 97 ASN A N 1
ATOM 779 C CA . ASN A 1 97 ? -1.822 7.227 -5.116 1.00 85.12 97 ASN A CA 1
ATOM 780 C C . ASN A 1 97 ? -2.555 7.600 -3.825 1.00 85.12 97 ASN A C 1
ATOM 782 O O . ASN A 1 97 ? -3.025 8.731 -3.713 1.00 85.12 97 ASN A O 1
ATOM 786 N N . LEU A 1 98 ? -2.610 6.680 -2.861 1.00 85.31 98 LEU A N 1
ATOM 787 C CA . LEU A 1 98 ? -3.110 6.941 -1.512 1.00 85.31 98 LEU A CA 1
ATOM 788 C C . LEU A 1 98 ? -2.139 7.777 -0.666 1.00 85.31 98 LEU A C 1
ATOM 790 O O . LEU A 1 98 ? -2.499 8.162 0.435 1.00 85.31 98 LEU A O 1
ATOM 794 N N . GLY A 1 99 ? -0.926 8.068 -1.148 1.00 84.00 99 GLY A N 1
ATOM 795 C CA . GLY A 1 99 ? 0.083 8.810 -0.383 1.00 84.00 99 GLY A CA 1
ATOM 796 C C . GLY A 1 99 ? 0.768 7.982 0.709 1.00 84.00 99 GLY A C 1
ATOM 797 O O . GLY A 1 99 ? 1.541 8.528 1.493 1.00 84.00 99 GLY A O 1
ATOM 798 N N . LEU A 1 100 ? 0.525 6.668 0.742 1.00 87.25 100 LEU A N 1
ATOM 799 C CA . LEU A 1 100 ? 1.137 5.759 1.710 1.00 87.25 100 LEU A CA 1
ATOM 800 C C . LEU A 1 100 ? 2.616 5.535 1.408 1.00 87.25 100 LEU A C 1
ATOM 802 O O . LEU A 1 100 ? 3.421 5.490 2.324 1.00 87.25 100 LEU A O 1
ATOM 806 N N . LEU A 1 101 ? 2.984 5.447 0.128 1.00 87.56 101 LEU A N 1
ATOM 807 C CA . LEU A 1 101 ? 4.384 5.333 -0.279 1.00 87.56 101 LEU A CA 1
ATOM 808 C C . LEU A 1 101 ? 4.945 6.671 -0.744 1.00 87.56 101 LEU A C 1
ATOM 810 O O . LEU A 1 101 ? 4.363 7.347 -1.603 1.00 87.56 101 LEU A O 1
ATOM 814 N N . THR A 1 102 ? 6.140 7.005 -0.263 1.00 84.69 102 THR A N 1
ATOM 815 C CA . THR A 1 102 ? 6.986 8.027 -0.884 1.00 84.69 102 THR A CA 1
ATOM 816 C C . THR A 1 102 ? 7.555 7.529 -2.221 1.00 84.69 102 THR A C 1
ATOM 818 O O . THR A 1 102 ? 7.440 6.355 -2.575 1.00 84.69 102 THR A O 1
ATOM 821 N N . ALA A 1 103 ? 8.152 8.429 -3.011 1.00 83.62 103 ALA A N 1
ATOM 822 C CA . ALA A 1 103 ? 8.838 8.019 -4.239 1.00 83.62 103 ALA A CA 1
ATOM 823 C C . ALA A 1 103 ? 10.044 7.117 -3.925 1.00 83.62 103 ALA A C 1
ATOM 825 O O . ALA A 1 103 ? 10.268 6.138 -4.621 1.00 83.62 103 ALA A O 1
ATOM 826 N N . GLU A 1 104 ? 10.765 7.415 -2.845 1.00 84.81 104 GLU A N 1
ATOM 827 C CA . GLU A 1 104 ? 11.910 6.633 -2.379 1.00 84.81 104 GLU A CA 1
ATOM 828 C C . GLU A 1 104 ? 11.500 5.230 -1.919 1.00 84.81 104 GLU A C 1
ATOM 830 O O . GLU A 1 104 ? 12.096 4.245 -2.343 1.00 84.81 104 GLU A O 1
ATOM 835 N N . GLN A 1 105 ? 10.429 5.115 -1.125 1.00 88.19 105 GLN A N 1
ATOM 836 C CA . GLN A 1 105 ? 9.913 3.809 -0.704 1.00 88.19 105 GLN A CA 1
ATOM 837 C C . GLN A 1 105 ? 9.423 2.979 -1.897 1.00 88.19 105 GLN A C 1
ATOM 839 O O . GLN A 1 105 ? 9.591 1.763 -1.898 1.00 88.19 105 GLN A O 1
ATOM 844 N N . LEU A 1 106 ? 8.846 3.617 -2.922 1.00 90.50 106 LEU A N 1
ATOM 845 C CA . LEU A 1 106 ? 8.443 2.929 -4.149 1.00 90.50 106 LEU A CA 1
ATOM 846 C C . LEU A 1 106 ? 9.650 2.309 -4.866 1.00 90.50 106 LEU A C 1
ATOM 848 O O . LEU A 1 106 ? 9.588 1.131 -5.215 1.00 90.50 106 LEU A O 1
ATOM 852 N N . GLU A 1 107 ? 10.738 3.061 -5.057 1.00 90.81 107 GLU A N 1
ATOM 853 C CA . GLU A 1 107 ? 11.967 2.521 -5.663 1.00 90.81 107 GLU A CA 1
ATOM 854 C C . GLU A 1 107 ? 12.566 1.409 -4.798 1.00 90.81 107 GLU A C 1
ATOM 856 O O . GLU A 1 107 ? 12.877 0.338 -5.304 1.00 90.81 107 GLU A O 1
ATOM 861 N N . MET A 1 108 ? 12.602 1.593 -3.476 1.00 91.12 108 MET A N 1
ATOM 862 C CA . MET A 1 108 ? 13.102 0.581 -2.546 1.00 91.12 108 MET A CA 1
ATOM 863 C C . MET A 1 108 ? 12.320 -0.743 -2.631 1.00 91.12 108 MET A C 1
ATOM 865 O O . MET A 1 108 ? 12.888 -1.823 -2.467 1.00 91.12 108 MET A O 1
ATOM 869 N N . VAL A 1 109 ? 11.005 -0.695 -2.865 1.00 93.12 109 VAL A N 1
ATOM 870 C CA . VAL A 1 109 ? 10.196 -1.906 -3.085 1.00 93.12 109 VAL A CA 1
ATOM 871 C C . VAL A 1 109 ? 10.511 -2.538 -4.443 1.00 93.12 109 VAL A C 1
ATOM 873 O O . VAL A 1 109 ? 10.662 -3.758 -4.513 1.00 93.12 109 VAL A O 1
ATOM 876 N N . LEU A 1 110 ? 10.656 -1.741 -5.506 1.00 93.38 110 LEU A N 1
ATOM 877 C CA . LEU A 1 110 ? 11.020 -2.247 -6.836 1.00 93.38 110 LEU A CA 1
ATOM 878 C C . LEU A 1 110 ? 12.414 -2.8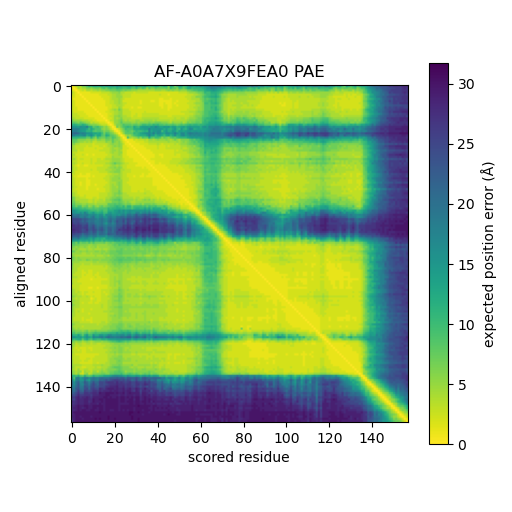87 -6.852 1.00 93.38 110 LEU A C 1
ATOM 880 O O . LEU A 1 110 ? 12.573 -3.972 -7.410 1.00 93.38 110 LEU A O 1
ATOM 884 N N . ASP A 1 111 ? 13.392 -2.289 -6.177 1.00 91.75 111 ASP A N 1
ATOM 885 C CA . ASP A 1 111 ? 14.737 -2.851 -6.036 1.00 91.75 111 ASP A CA 1
ATOM 886 C C . ASP A 1 111 ? 14.694 -4.214 -5.333 1.00 91.75 111 ASP A C 1
ATOM 888 O O . ASP A 1 111 ? 15.316 -5.178 -5.784 1.00 91.75 111 ASP A O 1
ATOM 892 N N . ARG A 1 112 ? 13.881 -4.351 -4.276 1.00 90.75 112 ARG A N 1
ATOM 893 C CA . ARG A 1 112 ? 13.663 -5.649 -3.616 1.00 90.75 112 ARG A CA 1
ATOM 894 C C . ARG A 1 112 ? 12.999 -6.669 -4.536 1.00 90.75 112 ARG A C 1
ATOM 896 O O . ARG A 1 112 ? 13.372 -7.839 -4.486 1.00 90.75 112 ARG A O 1
ATOM 903 N N . CYS A 1 113 ? 12.077 -6.245 -5.401 1.00 92.19 113 CYS A N 1
ATOM 904 C CA . CYS A 1 113 ? 11.496 -7.128 -6.415 1.00 92.19 113 CYS A CA 1
ATOM 905 C C . CYS A 1 113 ? 12.567 -7.651 -7.383 1.00 92.19 113 CYS A C 1
ATOM 907 O O . CYS A 1 113 ? 12.484 -8.792 -7.822 1.00 92.19 113 CYS A O 1
ATOM 909 N N . MET A 1 114 ? 13.588 -6.853 -7.714 1.00 90.44 114 MET A N 1
ATOM 910 C CA . MET A 1 114 ? 14.678 -7.310 -8.589 1.00 90.44 114 MET A CA 1
ATOM 911 C C . MET A 1 114 ? 15.581 -8.338 -7.905 1.00 90.44 114 MET A C 1
ATOM 913 O O . MET A 1 114 ? 16.158 -9.197 -8.568 1.00 90.44 114 MET A O 1
ATOM 917 N N . LEU A 1 115 ? 15.686 -8.270 -6.578 1.00 89.06 115 LEU A N 1
ATOM 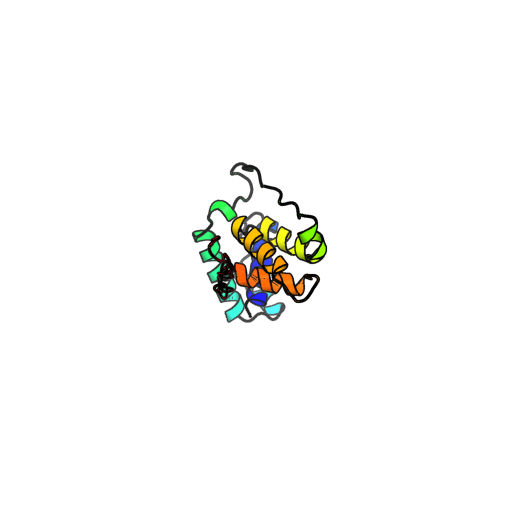918 C CA . LEU A 1 115 ? 16.436 -9.222 -5.756 1.00 89.06 115 LEU A CA 1
ATOM 919 C C . LEU A 1 115 ? 15.602 -10.451 -5.369 1.00 89.06 115 LEU A C 1
ATOM 921 O O . LEU A 1 115 ? 16.116 -11.380 -4.743 1.00 89.06 115 LEU A O 1
ATOM 925 N N . PHE A 1 116 ? 14.323 -10.474 -5.745 1.00 84.75 116 PHE A N 1
ATOM 926 C CA . PHE A 1 116 ? 13.433 -11.589 -5.485 1.00 84.75 116 PHE A CA 1
ATOM 927 C C . PHE A 1 116 ? 13.829 -12.794 -6.346 1.00 84.75 116 PHE A C 1
ATOM 929 O O . PHE A 1 116 ? 13.479 -12.909 -7.517 1.00 84.75 116 PHE A O 1
ATOM 936 N N . GLY A 1 117 ? 14.568 -13.728 -5.748 1.00 73.94 117 GLY A N 1
ATOM 937 C CA . GLY A 1 117 ? 15.006 -14.960 -6.410 1.00 73.94 117 GLY A CA 1
ATOM 938 C C . GLY A 1 117 ? 13.890 -15.979 -6.685 1.00 73.94 117 GLY A C 1
ATOM 939 O O . GLY A 1 117 ? 14.179 -17.048 -7.216 1.00 73.94 117 GLY A O 1
ATOM 940 N N . GLY A 1 118 ? 12.640 -15.680 -6.307 1.00 75.06 118 GLY A N 1
ATOM 941 C CA . GLY A 1 118 ? 11.481 -16.573 -6.431 1.00 75.06 118 GLY A CA 1
ATOM 942 C C . GLY A 1 118 ? 10.800 -16.576 -7.805 1.00 75.06 118 GLY A C 1
ATOM 943 O O . GLY A 1 118 ? 9.958 -17.434 -8.054 1.00 75.06 118 GLY A O 1
ATOM 944 N N . GLY A 1 119 ? 11.178 -15.671 -8.716 1.00 83.69 119 GLY A N 1
ATOM 945 C CA . GLY A 1 119 ? 10.574 -15.557 -10.046 1.00 83.69 119 GLY A CA 1
ATOM 946 C C . GLY A 1 119 ? 9.701 -14.310 -10.194 1.00 83.69 119 GLY A C 1
ATOM 947 O O . GLY A 1 119 ? 10.088 -13.232 -9.754 1.00 83.69 119 GLY A O 1
ATOM 948 N N . LEU A 1 120 ? 8.560 -14.442 -10.880 1.00 91.94 120 LEU A N 1
ATOM 949 C CA . LEU A 1 120 ? 7.645 -13.326 -11.140 1.00 91.94 120 LEU A CA 1
ATOM 950 C C . LEU A 1 120 ? 6.915 -12.919 -9.853 1.00 91.94 120 LEU A C 1
ATOM 952 O O . LEU A 1 120 ? 6.146 -13.716 -9.335 1.00 91.94 120 LEU A O 1
ATOM 956 N N . VAL A 1 121 ? 7.091 -11.666 -9.431 1.00 95.81 121 VAL A N 1
ATOM 957 C CA . VAL A 1 121 ? 6.437 -11.057 -8.270 1.00 95.81 121 VAL A CA 1
ATOM 958 C C . VAL A 1 121 ? 4.945 -10.849 -8.531 1.00 95.81 121 VAL A C 1
ATOM 960 O O . VAL A 1 121 ? 4.541 -10.056 -9.401 1.00 95.81 121 VAL A O 1
ATOM 963 N N . ASP A 1 122 ? 4.116 -11.542 -7.761 1.00 95.50 122 ASP A N 1
ATOM 964 C CA . ASP A 1 122 ? 2.666 -11.397 -7.754 1.00 95.50 122 ASP A CA 1
ATOM 965 C C . ASP A 1 122 ? 2.163 -10.380 -6.709 1.00 95.50 122 ASP A C 1
ATOM 967 O O . ASP A 1 122 ? 2.928 -9.642 -6.080 1.00 95.50 122 ASP A O 1
ATOM 971 N N . VAL A 1 123 ? 0.839 -10.243 -6.597 1.00 95.62 123 VAL A N 1
ATOM 972 C CA . VAL A 1 123 ? 0.219 -9.264 -5.691 1.00 95.62 123 VAL A CA 1
ATOM 973 C C . VAL A 1 123 ? 0.471 -9.614 -4.225 1.00 95.62 123 VAL A C 1
ATOM 975 O O . VAL A 1 123 ? 0.649 -8.705 -3.416 1.00 95.62 123 VAL A O 1
ATOM 978 N N . GLU A 1 124 ? 0.479 -10.898 -3.871 1.00 92.38 124 GLU A N 1
ATOM 979 C CA . GLU A 1 124 ? 0.671 -11.342 -2.489 1.00 92.38 124 GLU A CA 1
ATOM 980 C C . GLU A 1 124 ? 2.113 -11.075 -2.047 1.00 92.38 124 GLU A C 1
ATOM 982 O O . GLU A 1 124 ? 2.350 -10.501 -0.983 1.00 92.38 124 GLU A O 1
ATOM 987 N N . GLU A 1 125 ? 3.080 -11.377 -2.909 1.00 93.75 125 GLU A N 1
ATOM 988 C CA . GLU A 1 125 ? 4.494 -11.082 -2.674 1.00 93.75 125 GLU A CA 1
ATOM 989 C C . GLU A 1 125 ? 4.743 -9.569 -2.590 1.00 93.75 125 GLU A C 1
ATOM 991 O O . GLU A 1 125 ? 5.443 -9.093 -1.691 1.00 93.75 125 GLU A O 1
ATOM 996 N N . MET A 1 126 ? 4.102 -8.786 -3.462 1.00 94.75 126 MET A N 1
ATOM 997 C CA . MET A 1 126 ? 4.190 -7.326 -3.429 1.00 94.75 126 MET A CA 1
ATOM 998 C C . MET A 1 126 ? 3.620 -6.732 -2.136 1.00 94.75 126 MET A C 1
ATOM 1000 O O . MET A 1 126 ? 4.220 -5.814 -1.576 1.00 94.75 126 MET A O 1
ATOM 1004 N N . LYS A 1 127 ? 2.490 -7.243 -1.631 1.00 93.19 127 LYS A N 1
ATOM 1005 C CA . LYS A 1 127 ? 1.915 -6.815 -0.345 1.00 93.19 127 LYS A CA 1
ATOM 1006 C C . LYS A 1 127 ? 2.902 -6.994 0.806 1.00 93.19 127 LYS A C 1
ATOM 1008 O O . LYS A 1 127 ? 3.065 -6.088 1.628 1.00 93.19 127 LYS A O 1
ATOM 1013 N N . LEU A 1 128 ? 3.608 -8.125 0.835 1.00 90.94 128 LEU A N 1
ATOM 1014 C CA . LEU A 1 128 ? 4.630 -8.405 1.843 1.00 90.94 128 LEU A CA 1
ATOM 1015 C C . LEU A 1 128 ? 5.808 -7.427 1.734 1.00 90.94 128 LEU A C 1
ATOM 1017 O O . LEU A 1 128 ? 6.215 -6.843 2.741 1.00 90.94 128 LEU A O 1
ATOM 1021 N N . MET A 1 129 ? 6.326 -7.198 0.523 1.00 90.94 129 MET A N 1
ATOM 1022 C CA . MET A 1 129 ? 7.445 -6.272 0.298 1.00 90.94 129 MET A CA 1
ATOM 1023 C C . MET A 1 129 ? 7.078 -4.819 0.619 1.00 90.94 129 MET A C 1
ATOM 1025 O O . MET A 1 129 ? 7.857 -4.110 1.258 1.00 90.94 129 MET A O 1
ATOM 1029 N N . ALA A 1 130 ? 5.886 -4.378 0.212 1.00 91.81 130 ALA A N 1
ATOM 1030 C CA . ALA A 1 130 ? 5.385 -3.042 0.504 1.00 91.81 130 ALA A CA 1
ATOM 1031 C C . ALA A 1 130 ? 5.143 -2.847 2.006 1.00 91.81 130 ALA A C 1
ATOM 1033 O O . ALA A 1 130 ? 5.519 -1.812 2.554 1.00 91.81 130 ALA A O 1
ATOM 1034 N N . SER A 1 131 ? 4.596 -3.858 2.691 1.00 90.75 131 SER A N 1
ATOM 1035 C CA . SER A 1 131 ? 4.449 -3.841 4.151 1.00 90.75 131 SER A CA 1
ATOM 1036 C C . SER A 1 131 ? 5.804 -3.669 4.838 1.00 90.75 131 SER A C 1
ATOM 1038 O O . SER A 1 131 ? 5.951 -2.801 5.695 1.00 90.75 131 SER A O 1
ATOM 1040 N N . ALA A 1 132 ? 6.819 -4.441 4.437 1.00 87.00 132 ALA A N 1
ATOM 1041 C CA . ALA A 1 132 ? 8.159 -4.330 5.012 1.00 87.00 132 ALA A CA 1
ATOM 1042 C C . ALA A 1 132 ? 8.767 -2.928 4.818 1.00 87.00 132 ALA A C 1
ATOM 1044 O O . ALA A 1 132 ? 9.386 -2.398 5.739 1.00 87.00 132 ALA A O 1
ATOM 1045 N N . ALA A 1 133 ? 8.547 -2.306 3.654 1.00 86.12 133 ALA A N 1
ATOM 1046 C CA . ALA A 1 133 ? 9.016 -0.952 3.362 1.00 86.12 133 ALA A CA 1
ATOM 1047 C C . ALA A 1 133 ? 8.281 0.148 4.155 1.00 86.12 133 ALA A C 1
ATOM 1049 O O . ALA A 1 133 ? 8.884 1.168 4.479 1.00 86.12 133 ALA A O 1
ATOM 1050 N N . LEU A 1 134 ? 6.993 -0.041 4.457 1.00 84.88 134 LEU A N 1
ATOM 1051 C CA . LEU A 1 134 ? 6.162 0.936 5.176 1.00 84.88 134 LEU A CA 1
ATOM 1052 C C . LEU A 1 134 ? 6.362 0.907 6.691 1.00 84.88 134 LEU A C 1
ATOM 1054 O O . LEU A 1 134 ? 6.304 1.945 7.348 1.00 84.88 134 LEU A O 1
ATOM 1058 N N . PHE A 1 135 ? 6.575 -0.279 7.257 1.00 83.19 135 PHE A N 1
ATOM 1059 C CA . PHE A 1 135 ? 6.714 -0.450 8.705 1.00 83.19 135 PHE A CA 1
ATOM 1060 C C . PHE A 1 135 ? 8.167 -0.425 9.185 1.00 83.19 135 PHE A C 1
ATOM 1062 O O . PHE A 1 135 ? 8.411 -0.761 10.342 1.00 83.19 135 PHE A O 1
ATOM 1069 N N . ASP A 1 136 ? 9.102 -0.031 8.310 1.00 68.00 136 ASP A N 1
ATOM 1070 C CA . ASP A 1 136 ? 10.542 0.059 8.582 1.00 68.00 136 ASP A CA 1
ATOM 1071 C C . ASP A 1 136 ? 11.065 -1.178 9.326 1.00 68.00 136 ASP A C 1
ATOM 1073 O O . ASP A 1 136 ? 11.803 -1.104 10.312 1.00 68.00 136 ASP A O 1
ATOM 1077 N N . LEU A 1 137 ? 10.642 -2.364 8.869 1.00 52.56 137 LEU A N 1
ATOM 1078 C CA . LEU A 1 137 ? 11.384 -3.558 9.227 1.00 52.56 137 LEU A CA 1
ATOM 1079 C C . LEU A 1 137 ? 12.686 -3.428 8.471 1.00 52.56 137 LEU A C 1
ATOM 1081 O O . LEU A 1 137 ? 12.710 -3.658 7.258 1.00 52.56 137 LEU A O 1
ATOM 1085 N N . GLY A 1 138 ? 13.709 -2.976 9.207 1.00 43.22 138 GLY A N 1
ATOM 1086 C CA . GLY A 1 138 ? 15.057 -2.774 8.716 1.00 43.22 138 GLY A CA 1
ATOM 1087 C C . GLY A 1 138 ? 15.340 -3.825 7.668 1.00 43.22 138 GLY A C 1
ATOM 1088 O O . GLY A 1 138 ? 15.177 -5.024 7.924 1.00 43.22 138 GLY A O 1
ATOM 1089 N N . THR A 1 139 ? 15.660 -3.358 6.460 1.00 40.78 139 THR A N 1
ATOM 1090 C CA . THR A 1 139 ? 16.247 -4.217 5.442 1.00 40.78 139 THR A CA 1
ATOM 1091 C C . THR A 1 139 ? 17.212 -5.134 6.175 1.00 40.78 139 THR A C 1
ATOM 1093 O O . THR A 1 139 ? 18.112 -4.597 6.830 1.00 40.78 139 THR A O 1
ATOM 1096 N N . PRO A 1 140 ? 17.061 -6.474 6.137 1.00 39.59 140 PRO A N 1
ATOM 1097 C CA . PRO A 1 140 ? 18.240 -7.278 6.368 1.00 39.59 140 PRO A CA 1
ATOM 1098 C C . PRO A 1 140 ? 19.210 -6.721 5.344 1.00 39.59 140 PRO A C 1
ATOM 1100 O O . PRO A 1 140 ? 18.895 -6.739 4.151 1.00 39.59 140 PRO A O 1
ATOM 1103 N N . GLU A 1 141 ? 20.255 -6.044 5.820 1.00 39.06 141 GLU A N 1
ATOM 1104 C CA . GLU A 1 141 ? 21.277 -5.496 4.955 1.00 39.06 141 GLU A CA 1
ATOM 1105 C C . GLU A 1 141 ? 21.751 -6.693 4.153 1.00 39.06 141 GLU A C 1
ATOM 1107 O O . GLU A 1 141 ? 22.436 -7.574 4.674 1.00 39.06 141 GLU A O 1
ATOM 1112 N N . LEU A 1 142 ? 21.259 -6.813 2.918 1.00 43.38 142 LEU A N 1
ATOM 1113 C CA . LEU A 1 142 ? 21.812 -7.768 1.992 1.00 43.38 142 LEU A CA 1
ATOM 1114 C C . LEU A 1 142 ? 23.255 -7.314 1.915 1.00 43.38 142 LEU A C 1
ATOM 1116 O O . LEU A 1 142 ? 23.466 -6.146 1.567 1.00 43.38 142 LEU A O 1
ATOM 1120 N N . PRO A 1 143 ? 24.212 -8.149 2.363 1.00 37.94 143 PRO A N 1
ATOM 1121 C CA . PRO A 1 143 ? 25.587 -7.723 2.468 1.00 37.94 143 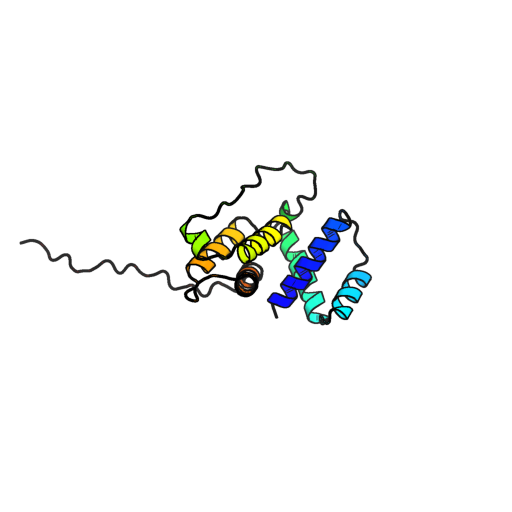PRO A CA 1
ATOM 1122 C C . PRO A 1 143 ? 25.931 -7.191 1.094 1.00 37.94 143 PRO A C 1
ATOM 1124 O O . PRO A 1 143 ? 25.835 -7.935 0.113 1.00 37.94 143 PRO A O 1
ATOM 1127 N N . LEU A 1 144 ? 26.198 -5.880 1.031 1.00 41.22 144 LEU A N 1
ATOM 1128 C CA . LEU A 1 144 ? 26.676 -5.219 -0.170 1.00 41.22 144 LEU A CA 1
ATOM 1129 C C . LEU A 1 144 ? 27.737 -6.156 -0.697 1.00 41.22 144 LEU A C 1
ATOM 1131 O O . LEU A 1 144 ? 28.700 -6.423 0.025 1.00 41.22 144 LEU A O 1
ATOM 1135 N N . ALA A 1 145 ? 27.486 -6.754 -1.861 1.00 44.00 145 ALA A N 1
ATOM 1136 C CA . ALA A 1 145 ? 28.438 -7.641 -2.482 1.00 44.00 145 ALA A CA 1
ATOM 1137 C C . ALA A 1 145 ? 29.746 -6.859 -2.512 1.00 44.00 145 ALA A C 1
ATOM 1139 O O . ALA A 1 145 ? 29.886 -5.885 -3.256 1.00 44.00 145 ALA A O 1
ATOM 1140 N N . VAL A 1 146 ? 30.655 -7.232 -1.612 1.00 43.34 146 VAL A N 1
ATOM 1141 C CA . VAL A 1 146 ? 32.025 -6.778 -1.633 1.00 43.34 146 VAL A CA 1
ATOM 1142 C C . VAL A 1 146 ? 32.482 -7.275 -2.985 1.00 43.34 146 VAL A C 1
ATOM 1144 O O . VAL A 1 146 ? 32.664 -8.475 -3.184 1.00 43.34 146 VAL A O 1
ATOM 1147 N N . TRP A 1 147 ? 32.575 -6.358 -3.944 1.00 49.03 147 TRP A N 1
ATOM 1148 C CA . TRP A 1 147 ? 33.453 -6.531 -5.079 1.00 49.03 147 TRP A CA 1
ATOM 1149 C C . TRP A 1 147 ? 34.839 -6.719 -4.466 1.00 49.03 147 TRP A C 1
ATOM 1151 O O . TRP A 1 147 ? 35.569 -5.761 -4.217 1.00 49.03 147 TRP A O 1
ATOM 1161 N N . VAL A 1 148 ? 35.169 -7.966 -4.131 1.00 50.19 148 VAL A N 1
ATOM 1162 C CA . VAL A 1 148 ? 36.547 -8.399 -4.000 1.00 50.19 148 VAL A CA 1
ATOM 1163 C C . VAL A 1 148 ? 37.042 -8.307 -5.428 1.00 50.19 148 VAL A C 1
ATOM 1165 O O . VAL A 1 148 ? 36.785 -9.190 -6.242 1.00 50.19 148 VAL A O 1
ATOM 1168 N N . GLY A 1 149 ? 37.616 -7.151 -5.762 1.00 44.38 149 GLY A N 1
ATOM 1169 C CA . GLY A 1 149 ? 38.394 -7.016 -6.977 1.00 44.38 149 GLY A CA 1
ATOM 1170 C C . GLY A 1 149 ? 39.358 -8.191 -7.025 1.00 44.38 149 GLY A C 1
ATOM 1171 O O . GLY A 1 149 ? 40.020 -8.482 -6.027 1.00 44.38 149 GLY A O 1
ATOM 1172 N N . ASP A 1 150 ? 39.354 -8.889 -8.153 1.00 51.53 150 ASP A N 1
ATOM 1173 C CA . ASP A 1 150 ? 40.281 -9.971 -8.446 1.00 51.53 150 ASP A CA 1
ATOM 1174 C C . ASP A 1 150 ? 41.710 -9.534 -8.077 1.00 51.53 150 ASP A C 1
ATOM 1176 O O . ASP A 1 150 ? 42.198 -8.546 -8.636 1.00 51.53 150 ASP A O 1
ATOM 1180 N N . PRO A 1 151 ? 42.402 -10.212 -7.144 1.00 48.19 151 PRO A N 1
ATOM 1181 C CA . PRO A 1 151 ? 43.794 -9.916 -6.837 1.00 48.19 151 PRO A CA 1
ATOM 1182 C C . PRO A 1 151 ? 44.768 -10.624 -7.797 1.00 48.19 151 PRO A C 1
ATOM 1184 O O . PRO A 1 151 ? 45.943 -10.758 -7.468 1.00 48.19 151 PRO A O 1
ATOM 1187 N N . GLU A 1 152 ? 44.326 -11.055 -8.983 1.00 51.31 152 GLU A N 1
ATOM 1188 C CA . GLU A 1 152 ? 45.201 -11.591 -10.035 1.00 51.31 152 GLU A CA 1
ATOM 1189 C C . GLU A 1 152 ? 45.452 -10.560 -11.144 1.00 51.31 152 GLU A C 1
ATOM 1191 O O . GLU A 1 152 ? 45.132 -10.742 -12.316 1.00 51.31 152 GLU A O 1
ATOM 1196 N N . SER A 1 153 ? 46.100 -9.459 -10.773 1.00 52.78 153 SER A N 1
ATOM 1197 C CA . SER A 1 153 ? 47.004 -8.768 -11.693 1.00 52.78 153 SER A CA 1
ATOM 1198 C C . SER A 1 153 ? 48.432 -9.043 -11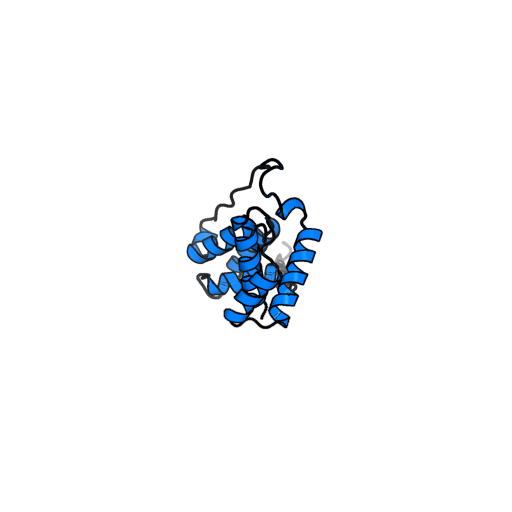.229 1.00 52.78 153 SER A C 1
ATOM 1200 O O . SER A 1 153 ? 48.960 -8.330 -10.372 1.00 52.78 153 SER A O 1
ATOM 1202 N N . GLU A 1 154 ? 49.034 -10.112 -11.755 1.00 54.88 154 GLU A N 1
ATOM 1203 C CA . GLU A 1 154 ? 50.470 -10.363 -11.607 1.00 54.88 154 GLU A CA 1
ATOM 1204 C C . GLU A 1 154 ? 51.270 -9.169 -12.161 1.00 54.88 154 GLU A C 1
ATOM 1206 O O . GLU A 1 154 ? 50.894 -8.595 -13.191 1.00 54.88 154 GLU A O 1
ATOM 1211 N N . PRO A 1 155 ? 52.380 -8.766 -11.517 1.00 49.12 155 PRO A N 1
ATOM 1212 C CA . PRO A 1 155 ? 53.233 -7.737 -12.074 1.00 49.12 155 PRO A CA 1
ATOM 1213 C C . PRO A 1 155 ? 53.934 -8.279 -13.323 1.00 49.12 155 PRO A C 1
ATOM 1215 O O . PRO A 1 155 ? 54.617 -9.301 -13.291 1.00 49.12 155 PRO A O 1
ATOM 1218 N N . ILE A 1 156 ? 53.770 -7.539 -14.414 1.00 52.84 156 ILE A N 1
ATOM 1219 C CA . ILE A 1 156 ? 54.545 -7.662 -15.646 1.00 52.84 156 ILE A CA 1
ATOM 1220 C C . ILE A 1 156 ? 56.032 -7.541 -15.278 1.00 52.84 156 ILE A C 1
ATOM 1222 O O . ILE A 1 156 ? 56.436 -6.535 -14.689 1.00 52.84 156 ILE A O 1
ATOM 1226 N N . ASN A 1 157 ? 56.822 -8.558 -15.624 1.00 48.09 157 ASN A N 1
ATOM 1227 C CA . ASN A 1 157 ? 58.278 -8.462 -15.740 1.00 48.09 157 ASN A CA 1
ATOM 1228 C C . ASN A 1 157 ? 58.632 -8.277 -17.217 1.00 48.09 157 ASN A C 1
ATOM 1230 O O . ASN A 1 157 ? 58.129 -9.092 -18.026 1.00 48.09 157 ASN A O 1
#

Sequence (157 aa):
MQDRILEIVVYLMNQLNEHQGNLVSIDEMSADLRSMGFTDNEISSAYTWLLKHFEDYPDSFAIKGKEIGKRSIRVLSDTERKMVSPGAYGYLLQLRNLGLLTAEQLEMVLDRCMLFGGGLVDVEEMKLMASAALFDLGTPELPLAVWVGDPESEPIN

Radius of gyration: 19.83 Å; Cα contacts (8 Å, |Δi|>4): 104; chains: 1; bounding box: 76×39×38 Å

Solvent-accessible surface area (backbone atoms only — no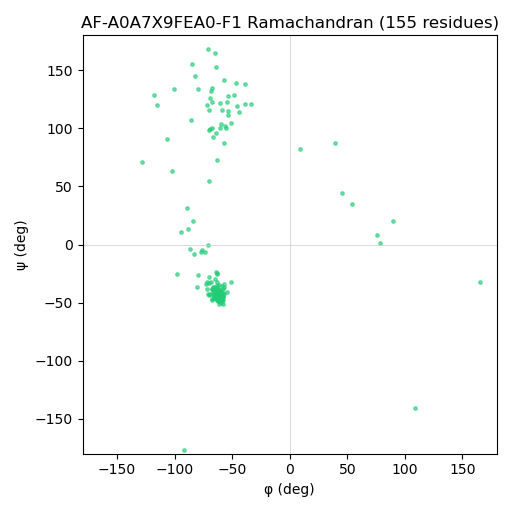t comparable to full-atom values): 9439 Å² total; per-residue (Å²): 111,62,54,59,28,47,52,49,42,52,50,53,50,50,52,35,61,75,48,72,66,47,78,68,53,70,66,57,58,50,50,52,44,42,74,75,69,51,50,72,68,48,54,52,49,23,53,54,49,51,55,51,50,43,71,78,38,62,77,46,66,63,75,83,78,67,75,84,70,72,76,77,79,87,74,80,50,77,68,51,58,68,30,38,36,72,63,18,51,50,52,56,50,49,41,42,73,68,34,75,39,53,75,66,51,48,50,55,39,52,54,49,49,72,68,42,87,88,52,68,35,40,50,69,59,39,46,51,47,48,34,38,62,72,69,64,54,69,72,76,74,69,72,72,78,73,78,72,68,78,86,80,72,75,82,87,129

Foldseek 3Di:
DLLLLVVLLLVCLVVCVVVLNPDPDLVVSVVVSVVVPDDPVSNVVSVVLNVVLCVVCVVLPPSPDPDPPPPDDDDDDPLLPQQEDPQLVVVLVSCVVSSLDDPVLSVVLSVVSSVPPPGHDDNVNSSVSSSCSNVVPDPPPPPPPPCPPPPPPDDDD

pLDDT: mean 78.3, std 18.44, range [37.94, 96.44]

Mean predicted aligned error: 10.52 Å

Nearest PDB structures (foldseek):
  7oq4-assembly1_C  TM=6.941E-01  e=8.006E+00  Sulfolobus acidocaldarius DSM 639

Secondary structure (DSSP, 8-state):
-HHHHHHHHHHHHHHHHHTTT----HHHHHHHHHHTT--HHHHHHHHHHHHHHHHH-GGGG--SSS-----------HHHHHHB-HHHHHHHHHHHHTT-S-HHHHHHHHHHHHT-TTSSB-HHHHHHHHHHHHTT-----------------PPP-